Protein AF-A0A2W4SIZ7-F1 (afdb_monomer)

Foldseek 3Di:
DVVVVVLVVLLVVLLVLLVVLQVVLQVVCVVVVPPDRSSVRSVVVLVVCVVVVVNDPSSVNNVVVVVVCVVVVVVVVVVVCVVVVVVCVVCVVVVVVVVVVVVVVVVVVVVVVCCVVPVPD

Sequence (121 aa):
MRNSIVIGAHTLAGVLLCVALALGGEALVAALRLPVPGAILGLIVYLGWLTIGRGIGWSRRGAALLIRWIGAMIVPALVGLQAYAGNLAGAALPLALLLVVTTLLTALATALLYRAAGGRG

Radius of gyration: 20.6 Å; Cα contacts (8 Å, |Δi|>4): 69; chains: 1; bounding box: 36×56×50 Å

Mean predicted aligned error: 8.69 Å

Secondary structure (DSSP, 8-state):
-HHHHHHHHHHHHHHHHHHHHHHHHHHHHHHHT-SS-HHHHHHHHHHHHHHTT---TTHHHHHHHHHHHHHHHHHHHHHHHHTTHHHHHHTHHHHHHHHHHHHHHHHHHHHHHHHHHH---

Structure (mmCIF, N/CA/C/O backbone):
data_AF-A0A2W4SIZ7-F1
#
_entry.id   AF-A0A2W4SIZ7-F1
#
loop_
_atom_site.group_PDB
_atom_site.id
_atom_site.type_symbol
_atom_site.label_atom_id
_atom_site.label_alt_id
_atom_site.label_comp_id
_atom_site.label_asym_id
_atom_site.label_entity_id
_atom_site.label_seq_id
_atom_site.pdbx_PDB_ins_code
_atom_site.Cartn_x
_atom_site.Cartn_y
_atom_site.Cartn_z
_atom_site.occupancy
_atom_site.B_iso_or_equiv
_atom_site.auth_seq_id
_atom_site.auth_comp_id
_atom_site.auth_asym_id
_atom_site.auth_atom_id
_atom_site.pdbx_PDB_model_num
ATOM 1 N N . MET A 1 1 ? 1.481 -25.405 -27.622 1.00 56.97 1 MET A N 1
ATOM 2 C CA . MET A 1 1 ? 2.078 -25.633 -26.280 1.00 56.97 1 MET A CA 1
ATOM 3 C C . MET A 1 1 ? 3.205 -24.648 -25.935 1.00 56.97 1 MET A C 1
ATOM 5 O O . MET A 1 1 ? 3.137 -24.046 -24.873 1.00 56.97 1 MET A O 1
ATOM 9 N N . ARG A 1 2 ? 4.177 -24.381 -26.825 1.00 59.28 2 ARG A N 1
ATOM 10 C CA . ARG A 1 2 ? 5.318 -23.459 -26.585 1.00 59.28 2 ARG A CA 1
ATOM 11 C C . ARG A 1 2 ? 4.938 -22.026 -26.156 1.00 59.28 2 ARG A C 1
ATOM 13 O O . ARG A 1 2 ? 5.629 -21.433 -25.339 1.00 59.28 2 ARG A O 1
ATOM 20 N N . ASN A 1 3 ? 3.807 -21.500 -26.634 1.00 61.12 3 ASN A N 1
ATOM 21 C CA . ASN A 1 3 ? 3.366 -20.137 -26.309 1.00 61.12 3 ASN A CA 1
ATOM 22 C C . ASN A 1 3 ? 2.886 -19.976 -24.849 1.00 61.12 3 ASN A C 1
ATOM 24 O O . ASN A 1 3 ? 3.058 -18.916 -24.260 1.00 61.12 3 ASN A O 1
ATOM 28 N N . SER A 1 4 ? 2.337 -21.033 -24.231 1.00 62.22 4 SER A N 1
ATOM 29 C CA . SER A 1 4 ? 1.809 -20.960 -22.856 1.00 62.22 4 SER A CA 1
ATOM 30 C C . SER A 1 4 ? 2.919 -20.839 -21.808 1.00 62.22 4 SER A C 1
ATOM 32 O O . SER A 1 4 ? 2.740 -20.177 -20.790 1.00 62.22 4 SER A O 1
ATOM 34 N N . ILE A 1 5 ? 4.084 -21.434 -22.084 1.00 69.94 5 ILE A N 1
ATOM 35 C CA . ILE A 1 5 ? 5.262 -21.385 -21.206 1.00 69.94 5 ILE A CA 1
ATOM 36 C C . ILE A 1 5 ? 5.870 -19.975 -21.215 1.00 69.94 5 ILE A C 1
ATOM 38 O O . ILE A 1 5 ? 6.171 -19.414 -20.165 1.00 69.94 5 ILE A O 1
ATOM 42 N N . VAL A 1 6 ? 5.971 -19.360 -22.397 1.00 70.19 6 VAL A N 1
ATOM 43 C CA . VAL A 1 6 ? 6.508 -17.999 -22.566 1.00 70.19 6 VAL A CA 1
ATOM 44 C C . VAL A 1 6 ? 5.600 -16.957 -21.904 1.00 70.19 6 VAL A C 1
ATOM 46 O O . VAL A 1 6 ? 6.076 -16.045 -21.232 1.00 70.19 6 VAL A O 1
ATOM 49 N N . ILE A 1 7 ? 4.277 -17.117 -22.020 1.00 71.06 7 ILE A N 1
ATOM 50 C CA . ILE A 1 7 ? 3.303 -16.246 -21.345 1.00 71.06 7 ILE A CA 1
ATOM 51 C C . ILE A 1 7 ? 3.467 -16.319 -19.820 1.00 71.06 7 ILE A C 1
ATOM 53 O O . ILE A 1 7 ? 3.490 -15.267 -19.179 1.00 71.06 7 ILE A O 1
ATOM 57 N N . GLY A 1 8 ? 3.634 -17.528 -19.269 1.00 76.75 8 GLY A N 1
ATOM 58 C CA . GLY A 1 8 ? 3.880 -17.755 -17.842 1.00 76.75 8 GLY A CA 1
ATOM 59 C C . GLY A 1 8 ? 5.182 -17.117 -17.343 1.00 76.75 8 GLY A C 1
ATOM 60 O O . GLY A 1 8 ? 5.199 -16.447 -16.307 1.00 76.75 8 GLY A O 1
ATOM 61 N N . ALA A 1 9 ? 6.262 -17.241 -18.118 1.00 80.38 9 ALA A N 1
ATOM 62 C CA . ALA A 1 9 ? 7.552 -16.633 -17.792 1.00 80.38 9 ALA A CA 1
ATOM 63 C C . ALA A 1 9 ? 7.466 -15.097 -17.724 1.00 80.38 9 ALA A C 1
ATOM 65 O O . ALA A 1 9 ? 7.959 -14.482 -16.780 1.00 80.38 9 ALA A O 1
ATOM 66 N N . HIS A 1 10 ? 6.764 -14.470 -18.672 1.00 84.00 10 HIS A N 1
ATOM 67 C CA . HIS A 1 10 ? 6.553 -13.022 -18.673 1.00 84.00 10 HIS A CA 1
ATOM 68 C C . HIS A 1 10 ? 5.701 -12.527 -17.500 1.00 84.00 10 HIS A C 1
ATOM 70 O O . HIS A 1 10 ? 5.974 -11.459 -16.954 1.00 84.00 10 HIS A O 1
ATOM 76 N N . THR A 1 11 ? 4.679 -13.284 -17.087 1.00 86.25 11 THR A N 1
ATOM 77 C CA . THR A 1 11 ? 3.884 -12.927 -15.903 1.00 86.25 11 THR A CA 1
ATOM 78 C C . THR A 1 11 ? 4.714 -12.964 -14.628 1.00 86.25 11 THR A C 1
ATOM 80 O O . THR A 1 11 ? 4.640 -12.023 -13.843 1.00 86.25 11 THR A O 1
ATOM 83 N N . LEU A 1 12 ? 5.543 -13.998 -14.451 1.00 89.81 12 LEU A N 1
ATOM 84 C CA . LEU A 1 12 ? 6.419 -14.130 -13.285 1.00 89.81 12 LEU A CA 1
ATOM 85 C C . LEU A 1 12 ? 7.463 -13.019 -13.244 1.00 89.81 12 LEU A C 1
ATOM 87 O O . LEU A 1 12 ? 7.596 -12.343 -12.228 1.00 89.81 12 LEU A O 1
ATOM 91 N N . ALA A 1 13 ? 8.134 -12.766 -14.369 1.00 89.88 13 ALA A N 1
ATOM 92 C CA . ALA A 1 13 ? 9.059 -11.647 -14.484 1.00 89.88 13 ALA A CA 1
ATOM 93 C C . ALA A 1 13 ? 8.363 -10.315 -14.151 1.00 89.88 13 ALA A C 1
ATOM 95 O O . ALA A 1 13 ? 8.964 -9.436 -13.539 1.00 89.88 13 ALA A O 1
ATOM 96 N N . GLY A 1 14 ? 7.089 -10.157 -14.539 1.00 90.44 14 GLY A N 1
ATOM 97 C CA . GLY A 1 14 ? 6.323 -8.933 -14.294 1.00 90.44 14 GLY A CA 1
ATOM 98 C C . GLY A 1 14 ? 6.044 -8.724 -12.813 1.00 90.44 14 GLY A C 1
ATOM 99 O O . GLY A 1 14 ? 6.228 -7.621 -12.311 1.00 90.44 14 GLY A O 1
ATOM 100 N N . VAL A 1 15 ? 5.658 -9.796 -12.117 1.00 92.06 15 VAL A N 1
ATOM 101 C CA . VAL A 1 15 ? 5.457 -9.790 -10.663 1.00 92.06 15 VAL A CA 1
ATOM 102 C C . VAL A 1 15 ? 6.765 -9.487 -9.937 1.00 92.06 15 VAL A C 1
ATOM 104 O O . VAL A 1 15 ? 6.792 -8.598 -9.090 1.00 92.06 15 VAL A O 1
ATOM 107 N N . LEU A 1 16 ? 7.853 -10.174 -10.298 1.00 93.69 16 LEU A N 1
ATOM 108 C CA . LEU A 1 16 ? 9.171 -9.967 -9.695 1.00 93.69 16 LEU A CA 1
ATOM 109 C C . LEU A 1 16 ? 9.651 -8.526 -9.860 1.00 93.69 16 LEU A C 1
ATOM 111 O O . LEU A 1 16 ? 10.164 -7.946 -8.909 1.00 93.69 16 LEU A O 1
ATOM 115 N N . LEU A 1 17 ? 9.430 -7.930 -11.033 1.00 92.62 17 LEU A N 1
ATOM 116 C CA . LEU A 1 17 ? 9.745 -6.527 -11.266 1.00 92.62 17 LEU A CA 1
ATOM 117 C C . LEU A 1 17 ? 8.949 -5.608 -10.329 1.00 92.62 17 LEU A C 1
ATOM 119 O O . LEU A 1 17 ? 9.541 -4.754 -9.677 1.00 92.62 17 LEU A O 1
ATOM 123 N N . CYS A 1 18 ? 7.628 -5.787 -10.227 1.00 92.06 18 CYS A N 1
ATOM 124 C CA . CYS A 1 18 ? 6.795 -4.978 -9.333 1.00 92.06 18 CYS A CA 1
ATOM 125 C C . CYS A 1 18 ? 7.237 -5.100 -7.866 1.00 92.06 18 CYS A C 1
ATOM 127 O O . CYS A 1 18 ? 7.328 -4.090 -7.171 1.00 92.06 18 CYS A O 1
ATOM 129 N N . VAL A 1 19 ? 7.555 -6.314 -7.409 1.00 93.06 19 VAL A N 1
ATOM 130 C CA . VAL A 1 19 ? 8.051 -6.558 -6.045 1.00 93.06 19 VAL A CA 1
ATOM 131 C C . VAL A 1 19 ? 9.423 -5.915 -5.834 1.00 93.06 19 VAL A C 1
ATOM 133 O O . VAL A 1 19 ? 9.629 -5.251 -4.822 1.00 93.06 19 VAL A O 1
ATOM 136 N N . ALA A 1 20 ? 10.343 -6.039 -6.792 1.00 94.56 20 ALA A N 1
ATOM 137 C CA . ALA A 1 20 ? 11.663 -5.418 -6.710 1.00 94.56 20 ALA A CA 1
ATOM 138 C C . ALA A 1 20 ? 11.576 -3.886 -6.625 1.00 94.56 20 ALA A C 1
ATOM 140 O O . ALA A 1 20 ? 12.274 -3.276 -5.818 1.00 94.56 20 ALA A O 1
ATOM 141 N N . LEU A 1 21 ? 10.687 -3.262 -7.405 1.00 93.62 21 LEU A N 1
ATOM 142 C CA . LEU A 1 21 ? 10.453 -1.818 -7.339 1.00 93.62 21 LEU A CA 1
ATOM 143 C C . LEU A 1 21 ? 9.825 -1.399 -6.007 1.00 93.62 21 LEU A C 1
ATOM 145 O O . LEU A 1 21 ? 10.207 -0.365 -5.466 1.00 93.62 21 LEU A O 1
ATOM 149 N N . ALA A 1 22 ? 8.896 -2.189 -5.462 1.00 93.44 22 ALA A N 1
ATOM 150 C CA . ALA A 1 22 ? 8.316 -1.920 -4.149 1.00 93.44 22 ALA A CA 1
ATOM 151 C C . ALA A 1 22 ? 9.373 -1.997 -3.033 1.00 93.44 22 ALA A C 1
ATOM 153 O O . ALA A 1 22 ? 9.442 -1.094 -2.205 1.00 93.44 22 ALA A O 1
ATOM 154 N N . LEU A 1 23 ? 10.244 -3.013 -3.050 1.00 94.69 23 LEU A N 1
ATOM 155 C CA . LEU A 1 23 ? 11.344 -3.161 -2.088 1.00 94.69 23 LEU A CA 1
ATOM 156 C C . LEU A 1 23 ? 12.404 -2.062 -2.233 1.00 94.69 23 LEU A C 1
ATOM 158 O O . LEU A 1 23 ? 12.891 -1.539 -1.235 1.00 94.69 23 LEU A O 1
ATOM 162 N N . GLY A 1 24 ? 12.744 -1.679 -3.466 1.00 94.62 24 GLY A N 1
ATOM 163 C CA . GLY A 1 24 ? 13.634 -0.545 -3.721 1.00 94.62 24 GLY A CA 1
ATOM 164 C C . GLY A 1 24 ? 13.035 0.776 -3.232 1.00 94.62 24 GLY A C 1
ATOM 165 O O . GLY A 1 24 ? 13.739 1.596 -2.646 1.00 94.62 24 GLY A O 1
ATOM 166 N N . GLY A 1 25 ? 11.723 0.953 -3.408 1.00 93.19 25 GLY A N 1
ATOM 167 C CA . GLY A 1 25 ? 10.974 2.074 -2.852 1.00 93.19 25 GLY A CA 1
ATOM 168 C C . GLY A 1 25 ? 10.990 2.087 -1.324 1.00 93.19 25 GLY A C 1
ATOM 169 O O . GLY A 1 25 ? 11.220 3.142 -0.747 1.00 93.19 25 GLY A O 1
ATOM 170 N N . GLU A 1 26 ? 10.823 0.935 -0.668 1.00 94.88 26 GLU A N 1
ATOM 171 C CA . GLU A 1 26 ? 10.940 0.802 0.796 1.00 94.88 26 GLU A CA 1
ATOM 172 C C . GLU A 1 26 ? 12.339 1.155 1.294 1.00 94.88 26 GLU A C 1
ATOM 174 O O . GLU A 1 26 ? 12.480 1.947 2.222 1.00 94.88 26 GLU A O 1
ATOM 179 N N . ALA A 1 27 ? 13.386 0.649 0.638 1.00 93.81 27 ALA A N 1
ATOM 180 C CA . ALA A 1 27 ? 14.760 0.999 0.986 1.00 93.81 27 ALA A CA 1
ATOM 181 C C . ALA A 1 27 ? 15.011 2.513 0.864 1.00 93.81 27 ALA A C 1
ATOM 183 O O . ALA A 1 27 ? 15.660 3.110 1.724 1.00 93.81 27 ALA A O 1
ATOM 184 N N . LEU A 1 28 ? 14.456 3.150 -0.172 1.00 92.38 28 LEU A N 1
ATOM 185 C CA . LEU A 1 28 ? 14.587 4.588 -0.383 1.00 92.38 28 LEU A CA 1
ATOM 186 C C . LEU A 1 28 ? 13.770 5.405 0.629 1.00 92.38 28 LEU A C 1
ATOM 188 O O . LEU A 1 28 ? 14.289 6.370 1.183 1.00 92.38 28 LEU A O 1
ATOM 192 N N . VAL A 1 29 ? 12.524 5.013 0.913 1.00 93.69 29 VAL A N 1
ATOM 193 C CA . VAL A 1 29 ? 11.695 5.623 1.967 1.00 93.69 29 VAL A CA 1
ATOM 194 C C . VAL A 1 29 ? 12.392 5.524 3.316 1.00 93.69 29 VAL A C 1
ATOM 196 O O . VAL A 1 29 ? 12.443 6.519 4.036 1.00 93.69 29 VAL A O 1
ATOM 199 N N . ALA A 1 30 ? 12.951 4.359 3.647 1.00 92.06 30 ALA A N 1
ATOM 200 C CA . ALA A 1 30 ? 13.672 4.143 4.892 1.00 92.06 30 ALA A CA 1
ATOM 201 C C . ALA A 1 30 ? 14.920 5.035 4.981 1.00 92.06 30 ALA A C 1
ATOM 203 O O . ALA A 1 30 ? 15.166 5.639 6.025 1.00 92.06 30 ALA A O 1
ATOM 204 N N . ALA A 1 31 ? 15.665 5.181 3.879 1.00 93.31 31 ALA A N 1
ATOM 205 C CA . ALA A 1 31 ? 16.830 6.060 3.812 1.00 93.31 31 ALA A CA 1
ATOM 206 C C . ALA A 1 31 ? 16.462 7.552 3.938 1.00 93.31 31 ALA A C 1
ATOM 208 O O . ALA A 1 31 ? 17.151 8.298 4.631 1.00 93.31 31 ALA A O 1
ATOM 209 N N . LEU A 1 32 ? 15.371 7.992 3.299 1.00 91.19 32 LEU A N 1
ATOM 210 C CA . LEU A 1 32 ? 14.925 9.395 3.289 1.00 91.19 32 LEU A CA 1
ATOM 211 C C . LEU A 1 32 ? 13.944 9.739 4.427 1.00 91.19 32 LEU A C 1
ATOM 213 O O . LEU A 1 32 ? 13.560 10.898 4.570 1.00 91.19 32 LEU A O 1
ATOM 217 N N . ARG A 1 33 ? 13.547 8.754 5.244 1.00 89.50 33 ARG A N 1
ATOM 218 C CA . ARG A 1 33 ? 12.576 8.865 6.352 1.00 89.50 33 ARG A CA 1
ATOM 219 C C . ARG A 1 33 ? 11.240 9.488 5.924 1.00 89.5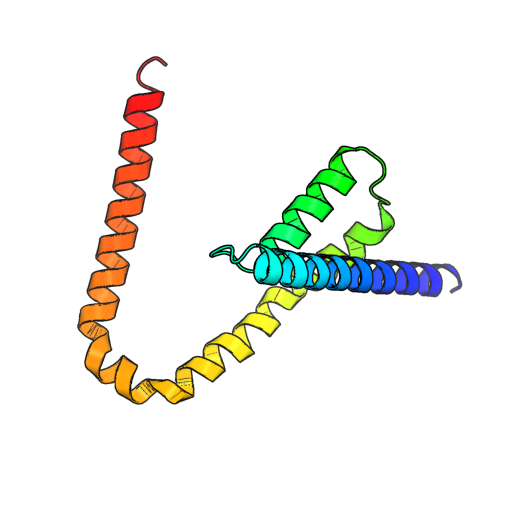0 33 ARG A C 1
ATOM 221 O O . ARG A 1 33 ? 10.672 10.3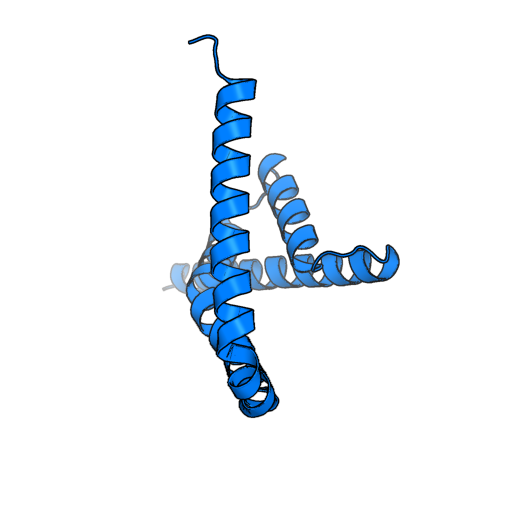18 6.633 1.00 89.50 33 ARG A O 1
ATOM 228 N N . LEU A 1 34 ? 10.746 9.100 4.750 1.00 89.19 34 LEU A N 1
ATOM 229 C CA . LEU A 1 34 ? 9.500 9.637 4.198 1.00 89.19 34 LEU A CA 1
ATOM 230 C C . LEU A 1 34 ? 8.267 9.015 4.892 1.00 89.19 34 LEU A C 1
ATOM 232 O O . LEU A 1 34 ? 8.262 7.814 5.154 1.00 89.19 34 LEU A O 1
ATOM 236 N N . PRO A 1 35 ? 7.189 9.780 5.154 1.00 88.75 35 PRO A N 1
ATOM 237 C CA . PRO A 1 35 ? 5.969 9.282 5.797 1.00 88.75 35 PRO A CA 1
ATOM 238 C C . PRO A 1 35 ? 5.010 8.616 4.7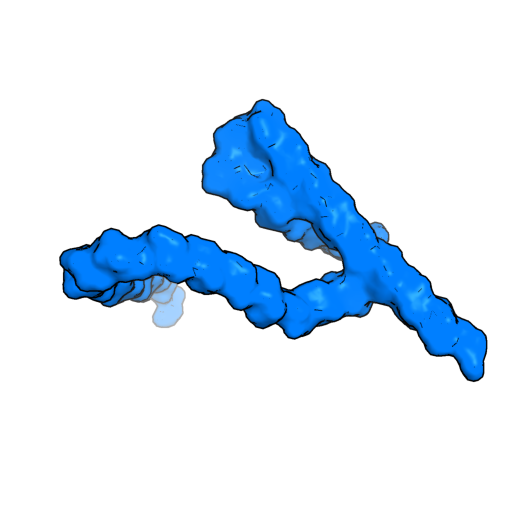92 1.00 88.75 35 PRO A C 1
ATOM 240 O O . PRO A 1 35 ? 3.813 8.898 4.780 1.00 88.75 35 PRO A O 1
ATOM 243 N N . VAL A 1 36 ? 5.526 7.769 3.898 1.00 90.69 36 VAL A N 1
ATOM 244 C CA . VAL A 1 36 ? 4.731 7.060 2.881 1.00 90.69 36 VAL A CA 1
ATOM 245 C C . VAL A 1 36 ? 5.209 5.616 2.735 1.00 90.69 36 VAL A C 1
ATOM 247 O O . VAL A 1 36 ? 6.410 5.388 2.820 1.00 90.69 36 VAL A O 1
ATOM 250 N N . PRO A 1 37 ? 4.321 4.640 2.471 1.00 88.75 37 PRO A N 1
ATOM 251 C CA . PRO A 1 37 ? 4.741 3.284 2.131 1.00 88.75 37 PRO A CA 1
ATOM 252 C C . PRO A 1 37 ? 5.665 3.279 0.906 1.00 88.75 37 PRO A C 1
ATOM 254 O O . PRO A 1 37 ? 5.353 3.891 -0.121 1.00 88.75 37 PRO A O 1
ATOM 257 N N . GLY A 1 38 ? 6.769 2.540 0.970 1.00 88.75 38 GLY A N 1
ATOM 258 C CA . GLY A 1 38 ? 7.729 2.406 -0.126 1.00 88.75 38 GLY A CA 1
ATOM 259 C C . GLY A 1 38 ? 7.132 1.807 -1.394 1.00 88.75 38 GLY A C 1
ATOM 260 O O . GLY A 1 38 ? 7.538 2.169 -2.501 1.00 88.75 38 GLY A O 1
ATOM 261 N N . ALA A 1 39 ? 6.078 0.998 -1.262 1.00 91.19 39 ALA A N 1
ATOM 262 C CA . ALA A 1 39 ? 5.283 0.522 -2.394 1.00 91.19 39 ALA A CA 1
ATOM 263 C C . ALA A 1 39 ? 4.725 1.666 -3.271 1.00 91.19 39 ALA A C 1
ATOM 265 O O . ALA A 1 39 ? 4.627 1.506 -4.490 1.00 91.19 39 ALA A O 1
ATOM 266 N N . ILE A 1 40 ? 4.412 2.834 -2.690 1.00 93.56 40 ILE A N 1
ATOM 267 C CA . ILE A 1 40 ? 3.948 4.011 -3.441 1.00 93.56 40 ILE A CA 1
ATOM 268 C C . ILE A 1 40 ? 5.082 4.572 -4.304 1.00 93.56 40 ILE A C 1
ATOM 270 O O . ILE A 1 40 ? 4.866 4.862 -5.481 1.00 93.56 40 ILE A O 1
ATOM 274 N N . LEU A 1 41 ? 6.305 4.666 -3.767 1.00 93.62 41 LEU A N 1
ATOM 275 C CA . LEU A 1 41 ? 7.467 5.078 -4.562 1.00 93.62 41 LEU A CA 1
ATOM 276 C C . LEU A 1 41 ? 7.754 4.081 -5.687 1.00 93.62 41 LEU A C 1
ATOM 278 O O . LEU A 1 41 ? 7.972 4.494 -6.825 1.00 93.62 41 LEU A O 1
ATOM 282 N N . GLY A 1 42 ? 7.682 2.779 -5.400 1.00 91.88 42 GLY A N 1
ATOM 283 C CA . GLY A 1 42 ? 7.811 1.734 -6.414 1.00 91.88 42 GLY A CA 1
ATOM 284 C C . GLY A 1 42 ? 6.795 1.890 -7.552 1.00 91.88 42 GLY A C 1
ATOM 285 O O . GLY A 1 42 ? 7.153 1.744 -8.720 1.00 91.88 42 GLY A O 1
ATOM 286 N N . LEU A 1 43 ? 5.550 2.264 -7.234 1.00 93.44 43 LEU A N 1
ATOM 287 C CA . LEU A 1 43 ? 4.507 2.538 -8.225 1.00 93.44 43 LEU A CA 1
ATOM 288 C C . LEU A 1 43 ? 4.816 3.780 -9.075 1.00 93.44 43 LEU A C 1
ATOM 290 O O . LEU A 1 43 ? 4.638 3.733 -10.290 1.00 93.44 43 LEU A O 1
ATOM 294 N N . ILE A 1 44 ? 5.298 4.868 -8.467 1.00 94.25 44 ILE A N 1
ATOM 295 C CA . ILE A 1 44 ? 5.682 6.097 -9.184 1.00 94.25 44 ILE A CA 1
ATOM 296 C C . ILE A 1 44 ? 6.834 5.811 -10.152 1.00 94.25 44 ILE A C 1
ATOM 298 O O . ILE A 1 44 ? 6.776 6.205 -11.316 1.00 94.25 44 ILE A O 1
ATOM 302 N N . VAL A 1 45 ? 7.854 5.078 -9.696 1.00 92.06 45 VAL A N 1
ATOM 303 C CA . VAL A 1 45 ? 8.988 4.662 -10.532 1.00 92.06 45 VAL A CA 1
ATOM 304 C C . VAL A 1 45 ? 8.515 3.757 -11.667 1.00 92.06 45 VAL A C 1
ATOM 306 O O . VAL A 1 45 ? 8.901 3.966 -12.815 1.00 92.06 45 VAL A O 1
ATOM 309 N N . TYR A 1 46 ? 7.642 2.787 -11.376 1.00 91.94 46 TYR A N 1
ATOM 310 C CA . TYR A 1 46 ? 7.066 1.909 -12.394 1.00 91.94 46 TYR A CA 1
ATOM 311 C C . TYR A 1 46 ? 6.276 2.701 -13.439 1.00 91.94 46 TYR A C 1
ATOM 313 O O . TYR A 1 46 ? 6.446 2.486 -14.638 1.00 91.94 46 TYR A O 1
ATOM 321 N N . LEU A 1 47 ? 5.454 3.656 -13.000 1.00 91.38 47 LEU A N 1
ATOM 322 C CA . LEU A 1 47 ? 4.682 4.527 -13.878 1.00 91.38 47 LEU A CA 1
ATOM 323 C C . LEU A 1 47 ? 5.597 5.383 -14.759 1.00 91.38 47 LEU A C 1
ATOM 325 O O . LEU A 1 47 ? 5.416 5.393 -15.973 1.00 91.38 47 LEU A O 1
ATOM 329 N N . GLY A 1 48 ? 6.608 6.034 -14.177 1.00 91.44 48 GLY A N 1
ATOM 330 C CA . GLY A 1 48 ? 7.609 6.795 -14.929 1.00 91.44 48 GLY A CA 1
ATOM 331 C C . GLY 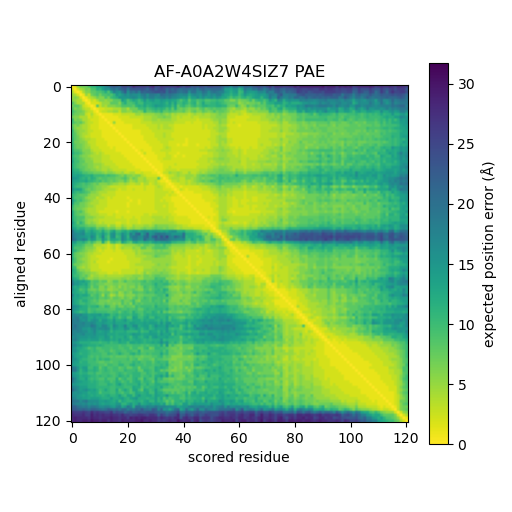A 1 48 ? 8.349 5.926 -15.949 1.00 91.44 48 GLY A C 1
ATOM 332 O O . GLY A 1 48 ? 8.576 6.323 -17.088 1.00 91.44 48 GLY A O 1
ATOM 333 N N . TRP A 1 49 ? 8.661 4.685 -15.584 1.00 88.75 49 TRP A N 1
ATOM 334 C CA . TRP A 1 49 ? 9.294 3.742 -16.498 1.00 88.75 49 TRP A CA 1
ATOM 335 C C . TRP A 1 49 ? 8.385 3.345 -17.675 1.00 88.75 49 TRP A C 1
ATOM 337 O O . TRP A 1 49 ? 8.865 3.205 -18.804 1.00 88.75 49 TRP A O 1
ATOM 347 N N . LEU A 1 50 ? 7.070 3.220 -17.449 1.00 88.25 50 LEU A N 1
ATOM 348 C CA . LEU A 1 50 ? 6.090 2.996 -18.516 1.00 88.25 50 LEU A CA 1
ATOM 349 C C . LEU A 1 50 ? 5.931 4.217 -19.436 1.00 88.25 50 LEU A C 1
ATOM 351 O O . LEU A 1 50 ? 5.810 4.034 -20.647 1.00 88.25 50 LEU A O 1
ATOM 355 N N . THR A 1 51 ? 5.929 5.440 -18.895 1.00 86.38 51 THR A N 1
ATOM 356 C CA . THR A 1 51 ? 5.700 6.668 -19.681 1.00 86.38 51 THR A CA 1
ATOM 357 C C . THR A 1 51 ? 6.874 7.027 -20.587 1.00 86.38 51 THR A C 1
ATOM 359 O O . THR A 1 51 ? 6.656 7.548 -21.675 1.00 86.38 51 THR A O 1
ATOM 362 N N . ILE A 1 52 ? 8.106 6.671 -20.210 1.00 86.31 52 ILE A N 1
ATOM 363 C CA . ILE A 1 52 ? 9.316 6.900 -21.024 1.00 86.31 52 ILE A CA 1
ATOM 364 C C . ILE A 1 52 ? 9.386 5.925 -22.230 1.00 86.31 52 ILE A C 1
ATOM 366 O O . ILE A 1 52 ? 10.353 5.913 -22.987 1.00 86.31 52 ILE A O 1
ATOM 370 N N . GLY A 1 53 ? 8.379 5.067 -22.438 1.00 69.31 53 GLY A N 1
ATOM 371 C CA . GLY A 1 53 ? 8.321 4.138 -23.578 1.00 69.31 53 GLY A CA 1
ATOM 372 C C . GLY A 1 53 ? 9.312 2.968 -23.493 1.00 69.31 53 GLY A C 1
ATOM 373 O O . GLY A 1 53 ? 9.348 2.120 -24.379 1.00 69.31 53 GLY A O 1
ATOM 374 N N . ARG A 1 54 ? 10.088 2.876 -22.402 1.00 64.50 54 ARG A N 1
ATOM 375 C CA . ARG A 1 54 ? 10.951 1.723 -22.073 1.00 64.50 54 ARG A CA 1
ATOM 376 C C . ARG A 1 54 ? 10.188 0.609 -21.351 1.00 64.50 54 ARG A C 1
ATOM 378 O O . ARG A 1 54 ? 10.739 -0.463 -21.108 1.00 64.50 54 ARG A O 1
ATOM 385 N N . GLY A 1 55 ? 8.927 0.872 -21.011 1.00 62.47 55 GLY A N 1
ATOM 386 C CA . GLY A 1 55 ? 8.034 -0.048 -20.333 1.00 62.47 55 GLY A CA 1
ATOM 387 C C . GLY A 1 55 ? 7.741 -1.269 -21.186 1.00 62.47 55 GLY A C 1
ATOM 388 O O . GLY A 1 55 ? 7.018 -1.202 -22.180 1.00 62.47 55 GLY A O 1
ATOM 389 N N . ILE A 1 56 ? 8.286 -2.411 -20.787 1.00 65.75 56 ILE A N 1
ATOM 390 C CA . ILE A 1 56 ? 8.107 -3.620 -21.572 1.00 65.75 56 ILE A CA 1
ATOM 391 C C . ILE A 1 56 ? 6.687 -4.141 -21.341 1.00 65.75 56 ILE A C 1
ATOM 393 O O . ILE A 1 56 ? 6.325 -4.531 -20.229 1.00 65.75 56 ILE A O 1
ATOM 397 N N . GLY A 1 57 ? 5.863 -4.148 -22.396 1.00 75.06 57 GLY A N 1
ATOM 398 C CA . GLY A 1 57 ? 4.443 -4.519 -22.329 1.00 75.06 57 GLY A CA 1
ATOM 399 C C . GLY A 1 57 ? 4.177 -5.899 -21.710 1.00 75.06 57 GLY A C 1
ATOM 400 O O . GLY A 1 57 ? 3.069 -6.156 -21.241 1.00 75.06 57 GLY A O 1
ATOM 401 N N . TRP A 1 58 ? 5.196 -6.763 -21.626 1.00 81.12 58 TRP A N 1
ATOM 402 C CA . TRP A 1 58 ? 5.109 -8.047 -20.934 1.00 81.12 58 TRP A CA 1
ATOM 403 C C . TRP A 1 58 ? 4.875 -7.923 -19.421 1.00 81.12 58 TRP A C 1
ATOM 405 O O . TRP A 1 58 ? 4.164 -8.756 -18.859 1.00 81.12 58 TRP A O 1
ATOM 415 N N . SER A 1 59 ? 5.392 -6.875 -18.765 1.00 86.56 59 SER A N 1
ATOM 416 C CA . SER A 1 59 ? 5.264 -6.685 -17.309 1.00 86.56 59 SER A CA 1
ATOM 417 C C . SER A 1 59 ? 3.822 -6.386 -16.884 1.00 86.56 59 SER A C 1
ATOM 419 O O . SER A 1 59 ? 3.409 -6.787 -15.793 1.00 86.56 59 SER A O 1
ATOM 421 N N . ARG A 1 60 ? 3.012 -5.792 -17.776 1.00 86.31 60 ARG A N 1
ATOM 422 C CA . ARG A 1 60 ? 1.602 -5.457 -17.506 1.00 86.31 60 ARG A CA 1
ATOM 423 C C . ARG A 1 60 ? 0.785 -6.653 -17.028 1.00 86.31 60 ARG A C 1
ATOM 425 O O . ARG A 1 60 ? -0.083 -6.487 -16.180 1.00 86.31 60 ARG A O 1
ATOM 432 N N . ARG A 1 61 ? 1.056 -7.859 -17.541 1.00 86.69 61 ARG A N 1
ATOM 433 C CA . ARG A 1 61 ? 0.325 -9.065 -17.117 1.00 86.69 61 ARG A CA 1
ATOM 434 C C . ARG A 1 61 ? 0.668 -9.472 -15.684 1.00 86.69 61 ARG A C 1
ATOM 436 O O . ARG A 1 61 ? -0.217 -9.915 -14.964 1.00 86.69 61 ARG A O 1
ATOM 443 N N . GLY A 1 62 ? 1.926 -9.304 -15.272 1.00 87.50 62 GLY A N 1
ATOM 444 C CA . GLY A 1 62 ? 2.342 -9.533 -13.887 1.00 87.50 62 GLY A CA 1
ATOM 445 C C . GLY A 1 62 ? 1.710 -8.521 -12.931 1.00 87.50 62 GLY A C 1
ATOM 446 O O . GLY A 1 62 ? 1.129 -8.915 -11.924 1.00 87.50 62 GLY A O 1
ATOM 447 N N . ALA A 1 63 ? 1.711 -7.236 -13.300 1.00 89.12 63 ALA A N 1
ATOM 448 C CA . ALA A 1 63 ? 1.028 -6.190 -12.537 1.00 89.12 63 ALA A CA 1
ATOM 449 C C . ALA A 1 63 ? -0.490 -6.445 -12.425 1.00 89.12 63 ALA A C 1
ATOM 451 O O . ALA A 1 63 ? -1.055 -6.362 -11.339 1.00 89.12 63 ALA A O 1
ATOM 452 N N . ALA A 1 64 ? -1.150 -6.832 -13.523 1.00 90.38 64 ALA A N 1
ATOM 453 C CA . ALA A 1 64 ? -2.571 -7.182 -13.520 1.00 90.38 64 ALA A CA 1
ATOM 454 C C . ALA A 1 64 ? -2.879 -8.390 -12.619 1.00 90.38 64 ALA A C 1
ATOM 456 O O . ALA A 1 64 ? -3.917 -8.420 -11.959 1.00 90.38 64 ALA A O 1
ATOM 457 N N . LEU A 1 65 ? -1.971 -9.371 -12.558 1.00 90.81 65 LEU A N 1
ATOM 458 C CA . LEU A 1 65 ? -2.099 -10.506 -11.651 1.00 90.81 65 LEU A CA 1
ATOM 459 C C . LEU A 1 65 ? -2.040 -10.048 -10.188 1.00 90.81 65 LEU A C 1
ATOM 461 O O . LEU A 1 65 ? -2.924 -10.411 -9.421 1.00 90.81 65 LEU A O 1
ATOM 465 N N . LEU A 1 66 ? -1.057 -9.221 -9.817 1.00 89.38 66 LEU A N 1
ATOM 466 C CA . LEU A 1 66 ? -0.958 -8.635 -8.473 1.00 89.38 66 LEU A CA 1
ATOM 467 C C . LEU A 1 66 ? -2.229 -7.869 -8.098 1.00 89.38 66 LEU A C 1
ATOM 469 O O . LEU A 1 66 ? -2.785 -8.117 -7.035 1.00 89.38 66 LEU A O 1
ATOM 473 N N . ILE A 1 67 ? -2.734 -7.016 -8.997 1.00 90.19 67 ILE A N 1
ATOM 474 C CA . ILE A 1 67 ? -3.973 -6.253 -8.783 1.00 90.19 67 ILE A CA 1
ATOM 475 C C . ILE A 1 67 ? -5.161 -7.186 -8.529 1.00 90.19 67 ILE A C 1
ATOM 477 O O . ILE A 1 67 ? -5.940 -6.953 -7.607 1.00 90.19 67 ILE A O 1
ATOM 481 N N . ARG A 1 68 ? -5.268 -8.286 -9.284 1.00 91.44 68 ARG A N 1
ATOM 482 C CA . ARG A 1 68 ? -6.318 -9.294 -9.082 1.00 91.44 68 ARG A CA 1
ATOM 483 C C . ARG A 1 68 ? -6.251 -9.954 -7.700 1.00 91.44 68 ARG A C 1
ATOM 485 O O . ARG A 1 68 ? -7.287 -10.339 -7.168 1.00 91.44 68 ARG A O 1
ATOM 492 N N . TRP A 1 69 ? -5.057 -10.072 -7.123 1.00 88.56 69 TRP A N 1
ATOM 493 C CA . TRP A 1 69 ? -4.830 -10.669 -5.805 1.00 88.56 69 TRP A CA 1
ATOM 494 C C . TRP A 1 69 ? -4.732 -9.647 -4.658 1.00 88.56 69 TRP A C 1
ATOM 496 O O . TRP A 1 69 ? -4.581 -10.067 -3.512 1.00 88.56 69 TRP A O 1
ATOM 506 N N . ILE A 1 70 ? -4.892 -8.337 -4.902 1.00 86.12 70 ILE A N 1
ATOM 507 C CA . ILE A 1 70 ? -4.919 -7.313 -3.833 1.00 86.12 70 ILE A CA 1
ATOM 508 C C . ILE A 1 70 ? -5.970 -7.657 -2.768 1.00 86.12 70 ILE A C 1
ATOM 510 O O . ILE A 1 70 ? -5.701 -7.524 -1.577 1.00 86.12 70 ILE A O 1
ATOM 514 N N . GLY A 1 71 ? -7.128 -8.185 -3.183 1.00 85.56 71 GLY A N 1
ATOM 515 C CA . GLY A 1 71 ? -8.170 -8.685 -2.278 1.00 85.56 71 GLY A CA 1
ATOM 516 C C . GLY A 1 71 ? -7.652 -9.693 -1.247 1.00 85.56 71 GLY A C 1
ATOM 517 O O . GLY A 1 71 ? -7.993 -9.613 -0.070 1.00 85.56 71 GLY A O 1
ATOM 518 N N . ALA A 1 72 ? -6.772 -10.605 -1.664 1.00 87.06 72 ALA A N 1
ATOM 519 C CA . ALA A 1 72 ? -6.186 -11.601 -0.772 1.00 87.06 72 ALA A CA 1
ATOM 520 C C . ALA A 1 72 ? -5.167 -10.992 0.206 1.00 87.06 72 ALA A C 1
ATOM 522 O O . ALA A 1 72 ? -5.047 -11.479 1.324 1.00 87.06 72 ALA A O 1
ATOM 523 N N . MET A 1 73 ? -4.472 -9.915 -0.177 1.00 81.69 73 MET A N 1
ATOM 524 C CA . MET A 1 73 ? -3.532 -9.187 0.694 1.00 81.69 73 MET A CA 1
ATOM 525 C C . MET A 1 73 ? -4.242 -8.339 1.763 1.00 81.69 73 MET A C 1
ATOM 527 O O . MET A 1 73 ? -3.655 -8.039 2.800 1.00 81.69 73 MET A O 1
ATOM 531 N N . ILE A 1 74 ? -5.512 -7.984 1.548 1.00 86.62 74 ILE A N 1
ATOM 532 C CA . ILE A 1 74 ? -6.328 -7.264 2.538 1.00 86.62 74 ILE A CA 1
ATOM 533 C C . ILE A 1 74 ? -6.667 -8.167 3.731 1.00 86.62 74 ILE A C 1
ATOM 535 O O . ILE A 1 74 ? -6.705 -7.692 4.864 1.00 86.62 74 ILE A O 1
ATOM 539 N N . VAL A 1 75 ? -6.856 -9.472 3.510 1.00 89.75 75 VAL A N 1
ATOM 540 C CA . VAL A 1 75 ? -7.210 -10.420 4.579 1.00 89.75 75 VAL A CA 1
ATOM 541 C C . VAL A 1 75 ? -6.161 -10.444 5.704 1.00 89.75 75 VAL A C 1
ATOM 543 O O . VAL A 1 75 ? -6.558 -10.229 6.845 1.00 89.75 75 VAL A O 1
ATOM 546 N N . PRO A 1 76 ? -4.846 -10.606 5.449 1.00 85.12 76 PRO A N 1
ATOM 547 C CA . PRO A 1 76 ? -3.817 -10.486 6.485 1.00 85.12 76 PRO A CA 1
ATOM 548 C C . PRO A 1 76 ? -3.864 -9.169 7.269 1.00 85.12 76 PRO A C 1
ATOM 550 O O . PRO A 1 76 ? -3.724 -9.183 8.490 1.00 85.12 76 PRO A O 1
ATOM 553 N N . ALA A 1 77 ? -4.100 -8.040 6.591 1.00 85.19 77 ALA A N 1
ATOM 554 C CA . ALA A 1 77 ? -4.206 -6.740 7.251 1.00 85.19 77 ALA A CA 1
ATOM 555 C C . ALA A 1 77 ? -5.413 -6.687 8.204 1.00 85.19 77 ALA A C 1
ATOM 557 O O . ALA A 1 77 ? -5.285 -6.236 9.340 1.00 85.19 77 ALA A O 1
ATOM 558 N N . LEU A 1 78 ? -6.565 -7.210 7.771 1.00 86.19 78 LEU A N 1
ATOM 559 C CA . LEU A 1 78 ? -7.787 -7.280 8.579 1.00 86.19 78 LEU A CA 1
ATOM 560 C C . LEU A 1 78 ? -7.683 -8.286 9.731 1.00 86.19 78 LEU A C 1
ATOM 562 O O . LEU A 1 78 ? -8.147 -8.009 10.833 1.00 86.19 78 LEU A O 1
ATOM 566 N N . VAL A 1 79 ? -7.061 -9.443 9.508 1.00 88.12 79 VAL A N 1
ATOM 567 C CA . VAL A 1 79 ? -6.830 -10.443 10.561 1.00 88.12 79 VAL A CA 1
ATOM 568 C C . VAL A 1 79 ? -5.885 -9.880 11.628 1.00 88.12 79 VAL A C 1
ATOM 570 O O . VAL A 1 79 ? -6.107 -10.097 12.814 1.00 88.12 79 VAL A O 1
ATOM 573 N N . GLY A 1 80 ? -4.902 -9.057 11.246 1.00 84.44 80 GLY A N 1
ATOM 574 C CA . GLY A 1 80 ? -4.047 -8.334 12.194 1.00 84.44 80 GLY A CA 1
ATOM 575 C C . GLY A 1 80 ? -4.813 -7.392 13.135 1.00 84.44 80 GLY A C 1
ATOM 576 O O . GLY A 1 80 ? -4.444 -7.257 14.301 1.00 84.44 80 GLY A O 1
ATOM 577 N N . LEU A 1 81 ? -5.927 -6.801 12.683 1.00 86.88 81 LEU A N 1
ATOM 578 C CA . LEU A 1 81 ? -6.806 -5.994 13.541 1.00 86.88 81 LEU A CA 1
ATOM 579 C C . LEU A 1 81 ? -7.502 -6.819 14.630 1.00 86.88 81 LEU A C 1
ATOM 581 O O . LEU A 1 81 ? -7.865 -6.256 15.663 1.00 86.88 81 LEU A O 1
ATOM 585 N N . GLN A 1 82 ? -7.664 -8.135 14.448 1.00 86.06 82 GLN A N 1
ATOM 586 C CA . GLN A 1 82 ? -8.309 -8.985 15.454 1.00 86.06 82 GLN A CA 1
ATOM 587 C C . GLN A 1 82 ? -7.532 -9.004 16.775 1.00 86.06 82 GLN A C 1
ATOM 589 O O . GLN A 1 82 ? -8.150 -9.061 17.836 1.00 86.06 82 GLN A O 1
ATOM 594 N N . ALA A 1 83 ? -6.202 -8.857 16.733 1.00 85.75 83 ALA A N 1
ATOM 595 C CA . ALA A 1 83 ? -5.370 -8.741 17.933 1.00 85.75 83 ALA A CA 1
ATOM 596 C C . ALA A 1 83 ? -5.718 -7.509 18.795 1.00 85.75 83 ALA A C 1
ATOM 598 O O . ALA A 1 83 ? -5.486 -7.515 20.000 1.00 85.75 83 ALA A O 1
ATOM 599 N N . TYR A 1 84 ? -6.321 -6.478 18.195 1.00 86.06 84 TYR A N 1
ATOM 600 C CA . TYR A 1 84 ? -6.753 -5.243 18.856 1.00 86.06 84 TYR A CA 1
ATOM 601 C C . TYR A 1 84 ? -8.281 -5.110 18.928 1.00 86.06 84 TYR A C 1
ATOM 603 O O . TYR A 1 84 ? -8.795 -4.045 19.278 1.00 86.06 84 TYR A O 1
ATOM 611 N N . ALA A 1 85 ? -9.025 -6.178 18.616 1.00 81.00 85 ALA A N 1
ATOM 612 C CA . ALA A 1 85 ? -10.483 -6.137 18.528 1.00 81.00 85 ALA A CA 1
ATOM 613 C C . ALA A 1 85 ? -11.148 -5.669 19.833 1.00 81.00 85 ALA A C 1
ATOM 615 O O . ALA A 1 85 ? -12.129 -4.932 19.781 1.00 81.00 85 ALA A O 1
ATOM 616 N N . GLY A 1 86 ? -10.594 -6.032 20.997 1.00 82.81 86 GLY A N 1
ATOM 617 C CA . GLY A 1 86 ? -11.107 -5.594 22.301 1.00 82.81 86 GLY A CA 1
ATOM 618 C C . GLY A 1 86 ? -11.011 -4.078 22.510 1.00 82.81 86 GLY A C 1
ATOM 619 O O . GLY A 1 86 ? -11.983 -3.439 22.911 1.00 82.81 86 GLY A O 1
ATOM 620 N N . ASN A 1 87 ? -9.867 -3.478 22.170 1.00 84.25 87 ASN A N 1
ATOM 621 C CA . ASN A 1 87 ? -9.660 -2.029 22.243 1.00 84.25 87 ASN A CA 1
ATOM 622 C C . ASN A 1 87 ? -10.542 -1.284 21.231 1.00 84.25 87 ASN A C 1
ATOM 624 O O . ASN A 1 87 ? -11.104 -0.236 21.548 1.00 84.25 87 ASN A O 1
ATOM 628 N N . LEU A 1 88 ? -10.697 -1.846 20.029 1.00 84.12 88 LEU A N 1
ATOM 629 C CA . LEU A 1 88 ? -11.572 -1.294 18.997 1.00 84.12 88 LEU A CA 1
ATOM 630 C C . LEU A 1 88 ? -13.046 -1.342 19.401 1.00 84.12 88 LEU A C 1
ATOM 632 O O . LEU A 1 88 ? -13.766 -0.391 19.119 1.00 84.12 88 LEU A O 1
ATOM 636 N N . ALA A 1 89 ? -13.492 -2.400 20.082 1.00 83.50 89 ALA A N 1
ATOM 637 C CA . ALA A 1 89 ? -14.872 -2.520 20.542 1.00 83.50 89 ALA A CA 1
ATOM 638 C C . ALA A 1 89 ? -15.234 -1.422 21.556 1.00 83.50 89 ALA A C 1
ATOM 640 O O . ALA A 1 89 ? -16.281 -0.790 21.428 1.00 83.50 89 ALA A O 1
ATOM 641 N N . GLY A 1 90 ? -14.340 -1.127 22.508 1.00 88.31 90 GLY A N 1
ATOM 642 C CA . GLY A 1 90 ? -14.536 -0.039 23.476 1.00 88.31 90 GLY A CA 1
ATOM 643 C C . GLY A 1 90 ? -14.541 1.359 22.844 1.00 88.31 90 GLY A C 1
ATOM 644 O O . GLY A 1 90 ? -15.197 2.266 23.351 1.00 88.31 90 GLY A O 1
ATOM 645 N N . ALA A 1 91 ? -13.857 1.528 21.710 1.00 88.81 91 ALA A N 1
ATOM 646 C CA . ALA A 1 91 ? -13.779 2.782 20.963 1.00 88.81 91 ALA A CA 1
ATOM 647 C C . ALA A 1 91 ? -14.640 2.791 19.684 1.00 88.81 91 ALA A C 1
ATOM 649 O O . ALA A 1 91 ? -14.500 3.695 18.861 1.00 88.81 91 ALA A O 1
ATOM 650 N N . ALA A 1 92 ? -15.542 1.823 19.496 1.00 87.69 92 ALA A N 1
ATOM 651 C CA . ALA A 1 92 ? -16.260 1.652 18.232 1.00 87.69 92 ALA A CA 1
ATOM 652 C C . ALA A 1 92 ? -17.126 2.870 17.884 1.00 87.69 92 ALA A C 1
ATOM 654 O O . ALA A 1 92 ? -17.125 3.326 16.742 1.00 87.69 92 ALA A O 1
ATOM 655 N N . LEU A 1 93 ? -17.820 3.435 18.878 1.00 92.50 93 LEU A N 1
ATOM 656 C CA . LEU A 1 93 ? -18.656 4.621 18.702 1.00 92.50 93 LEU A CA 1
ATOM 657 C C . LEU A 1 93 ? -17.841 5.882 18.343 1.00 92.50 93 LEU A C 1
ATOM 659 O O . LEU A 1 93 ? -18.148 6.496 17.319 1.00 92.5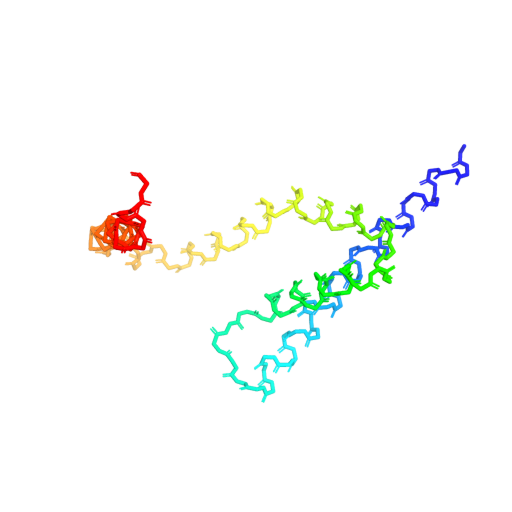0 93 LEU A O 1
ATOM 663 N N . PRO A 1 94 ? -16.792 6.274 19.100 1.00 93.06 94 PRO A N 1
ATOM 664 C CA . PRO A 1 94 ? -15.964 7.416 18.715 1.00 93.06 94 PRO A CA 1
ATOM 665 C C . PRO A 1 94 ? -15.222 7.198 17.388 1.00 93.06 94 PRO A C 1
ATOM 667 O O . PRO A 1 94 ? -15.101 8.145 16.616 1.00 93.06 94 PRO A O 1
ATOM 670 N N . LEU A 1 95 ? -14.787 5.972 17.068 1.00 91.69 95 LEU A N 1
ATOM 671 C CA . LEU A 1 95 ? -14.171 5.655 15.773 1.00 91.69 95 LEU A CA 1
ATOM 672 C C . LEU A 1 95 ? -15.160 5.793 14.614 1.00 91.69 95 LEU A C 1
ATOM 674 O O . LEU A 1 95 ? -14.824 6.401 13.602 1.00 91.69 95 LEU A O 1
ATOM 678 N N . ALA A 1 96 ? -16.381 5.274 14.754 1.00 93.62 96 ALA A N 1
ATOM 679 C CA . ALA A 1 96 ? -17.415 5.407 13.732 1.00 93.62 96 ALA A CA 1
ATOM 680 C C . ALA A 1 96 ? -17.760 6.880 13.482 1.00 93.62 96 ALA A C 1
ATOM 682 O O . ALA A 1 96 ? -17.821 7.314 12.332 1.00 93.62 96 ALA A O 1
ATOM 683 N N . LEU A 1 97 ? -17.918 7.667 14.551 1.00 96.31 97 LEU A N 1
ATOM 684 C CA . LEU A 1 97 ? -18.183 9.098 14.435 1.00 96.31 97 LEU A CA 1
ATOM 685 C C . LEU A 1 97 ? -17.014 9.828 13.762 1.00 96.31 97 LEU A C 1
ATOM 687 O O . LEU A 1 97 ? -17.235 10.609 12.840 1.00 96.31 97 LEU A O 1
ATOM 691 N N . LEU A 1 98 ? -15.773 9.530 14.161 1.00 95.88 98 LEU A N 1
ATOM 692 C CA . LEU A 1 98 ? -14.570 10.084 13.542 1.00 95.88 98 LEU A CA 1
ATOM 693 C C . LEU A 1 98 ? -14.508 9.755 12.043 1.00 95.88 98 LEU A C 1
ATOM 695 O O . LEU A 1 98 ? -14.258 10.647 11.235 1.00 95.88 98 LEU A O 1
ATOM 699 N N . LEU A 1 99 ? -14.778 8.507 11.65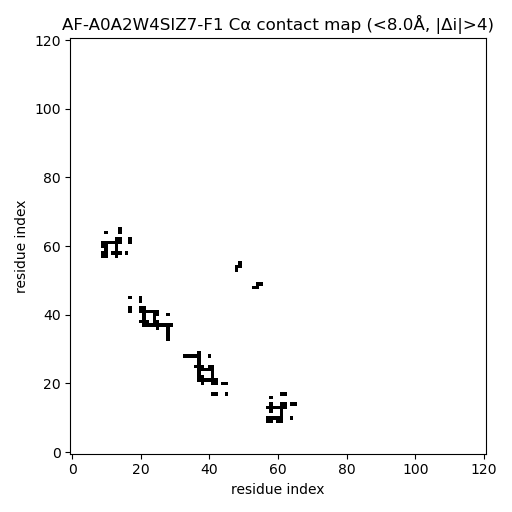2 1.00 95.31 99 LEU A N 1
ATOM 700 C CA . LEU A 1 99 ? -14.789 8.074 10.251 1.00 95.31 99 LEU A CA 1
ATOM 701 C C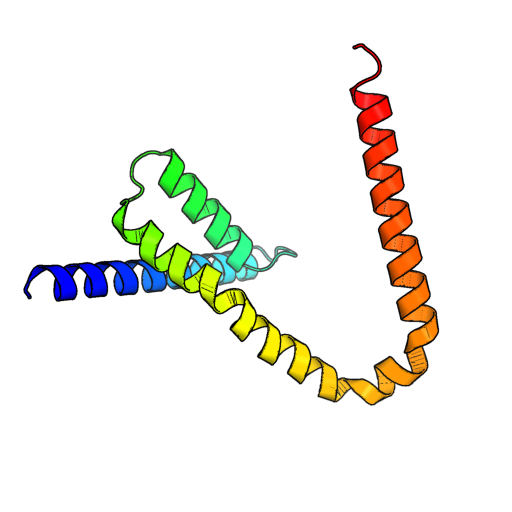 . LEU A 1 99 ? -15.869 8.789 9.433 1.00 95.31 99 LEU A C 1
ATOM 703 O O . LEU A 1 99 ? -15.582 9.295 8.349 1.00 95.31 99 LEU A O 1
ATOM 707 N N . VAL A 1 100 ? -17.099 8.872 9.947 1.00 97.38 100 VAL A N 1
ATOM 708 C CA . VAL A 1 100 ? -18.202 9.559 9.257 1.00 97.38 100 VAL A CA 1
ATOM 709 C C . VAL A 1 100 ? -17.890 11.044 9.101 1.00 97.38 100 VAL A C 1
ATOM 711 O O . VAL A 1 100 ? -17.982 11.580 7.998 1.00 97.38 100 VAL A O 1
ATOM 714 N N . VAL A 1 101 ? -17.468 11.705 10.180 1.00 97.31 101 VAL A N 1
ATOM 715 C CA . VAL A 1 101 ? -17.165 13.140 10.171 1.00 97.31 101 VAL A CA 1
ATOM 716 C C . VAL A 1 101 ? -15.998 13.444 9.236 1.00 97.31 101 VAL A C 1
ATOM 718 O O . VAL A 1 101 ? -16.117 14.345 8.412 1.00 97.31 101 VAL A O 1
ATOM 721 N N . THR A 1 102 ? -14.899 12.687 9.301 1.00 96.38 102 THR A N 1
ATOM 722 C CA . THR A 1 102 ? -13.747 12.887 8.402 1.00 96.38 102 THR A CA 1
ATOM 723 C C . THR A 1 102 ? -14.119 12.663 6.943 1.00 96.38 102 THR A C 1
ATOM 725 O O . THR A 1 102 ? -13.782 13.494 6.107 1.00 96.38 102 THR A O 1
ATOM 728 N N . THR A 1 103 ? -14.888 11.618 6.635 1.00 96.00 103 THR A N 1
ATOM 729 C CA . THR A 1 103 ? -15.343 11.343 5.265 1.00 96.00 103 THR A CA 1
ATOM 730 C C . THR A 1 103 ? -16.221 12.473 4.728 1.00 96.00 103 THR A C 1
ATOM 732 O O . THR A 1 103 ? -16.000 12.953 3.616 1.00 96.00 103 THR A O 1
ATOM 735 N N . LEU A 1 104 ? -17.187 12.944 5.524 1.00 97.50 104 LEU A N 1
ATOM 736 C CA . LEU A 1 104 ? -18.051 14.065 5.148 1.00 97.50 104 LEU A CA 1
ATOM 737 C C . LEU A 1 104 ? -17.253 15.360 4.986 1.00 97.50 104 LEU A C 1
ATOM 739 O O . LEU A 1 104 ? -17.448 16.075 4.007 1.00 97.50 104 LEU A O 1
ATOM 743 N N . LEU A 1 105 ? -16.326 15.646 5.903 1.00 97.00 105 LEU A N 1
ATOM 744 C CA . LEU A 1 105 ? -15.453 16.814 5.817 1.00 97.00 105 LEU A CA 1
ATOM 745 C C . LEU A 1 105 ? -14.581 16.773 4.564 1.00 97.00 105 LEU A C 1
ATOM 747 O O . LEU A 1 105 ? -14.499 17.777 3.862 1.00 97.00 105 LEU A O 1
ATOM 751 N N . THR A 1 106 ? -13.965 15.631 4.244 1.00 95.88 106 THR A N 1
ATOM 752 C CA . THR A 1 106 ? -13.183 15.473 3.013 1.00 95.88 106 THR A CA 1
ATOM 753 C C . THR A 1 106 ? -14.061 15.672 1.780 1.00 95.88 106 THR A C 1
ATOM 755 O O . THR A 1 106 ? -13.685 16.444 0.902 1.00 95.88 106 THR A O 1
ATOM 758 N N . ALA A 1 107 ? -15.250 15.062 1.729 1.00 95.38 107 ALA A N 1
ATOM 759 C CA . ALA A 1 107 ? -16.175 15.219 0.607 1.00 95.38 107 ALA A CA 1
ATOM 760 C C . ALA A 1 107 ? -16.616 16.681 0.412 1.00 95.38 107 ALA A C 1
ATOM 762 O O . ALA A 1 107 ? -16.588 17.193 -0.709 1.00 95.38 107 ALA A O 1
ATOM 763 N N . LEU A 1 108 ? -16.959 17.379 1.500 1.00 96.69 108 LEU A N 1
ATOM 764 C CA . LEU A 1 108 ? -17.315 18.798 1.472 1.00 96.69 108 LEU A CA 1
ATOM 765 C C . LEU A 1 108 ? -16.131 19.671 1.052 1.00 96.69 108 LEU A C 1
ATOM 767 O O . LEU A 1 108 ? -16.295 20.546 0.206 1.00 96.69 108 LEU A O 1
ATOM 771 N N . ALA A 1 109 ? -14.937 19.421 1.592 1.00 95.06 109 ALA A N 1
ATOM 772 C CA . ALA A 1 109 ? -13.728 20.149 1.222 1.00 95.06 109 ALA A CA 1
ATOM 773 C C . ALA A 1 109 ? -13.402 19.969 -0.267 1.00 95.06 109 ALA A C 1
ATOM 775 O O . ALA A 1 109 ? -13.118 20.949 -0.952 1.00 95.06 109 ALA A O 1
ATOM 776 N N . THR A 1 110 ? -13.511 18.745 -0.795 1.00 93.06 110 THR A N 1
ATOM 777 C CA . THR A 1 110 ? -13.354 18.473 -2.229 1.00 93.06 110 THR A CA 1
ATOM 778 C C . THR A 1 110 ? -14.411 19.215 -3.050 1.00 93.06 110 THR A C 1
ATOM 780 O O . THR A 1 110 ? -14.055 19.898 -4.007 1.00 93.06 110 THR A O 1
ATOM 783 N N . ALA A 1 111 ? -15.689 19.169 -2.663 1.00 93.38 111 ALA A N 1
ATOM 784 C CA . ALA A 1 111 ? -16.762 19.875 -3.369 1.00 93.38 111 ALA A CA 1
ATOM 785 C C . ALA A 1 111 ? -16.567 21.404 -3.375 1.00 93.38 111 ALA A C 1
ATOM 787 O O . ALA A 1 111 ? -16.736 22.055 -4.408 1.00 93.38 111 ALA A O 1
ATOM 788 N N . LEU A 1 112 ? -16.166 21.983 -2.240 1.00 92.31 112 LEU A N 1
ATOM 789 C CA . LEU A 1 112 ? -15.857 23.408 -2.121 1.00 92.31 112 LEU A CA 1
ATOM 790 C C . LEU A 1 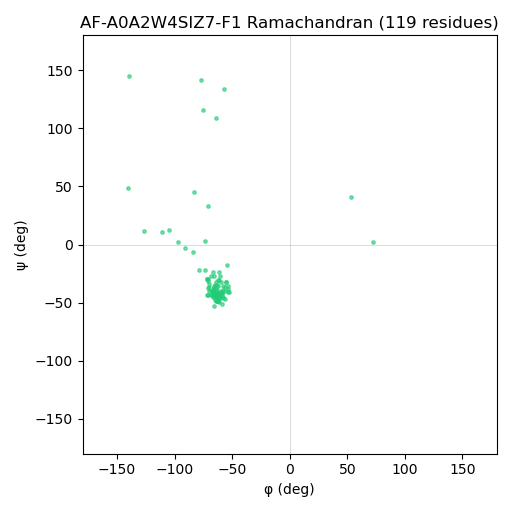112 ? -14.631 23.794 -2.949 1.00 92.31 112 LEU A C 1
ATOM 792 O O . LEU A 1 112 ? -14.658 24.834 -3.603 1.00 92.31 112 LEU A O 1
ATOM 796 N N . LEU A 1 113 ? -13.591 22.955 -2.968 1.00 94.12 113 LEU A N 1
ATOM 797 C CA . LEU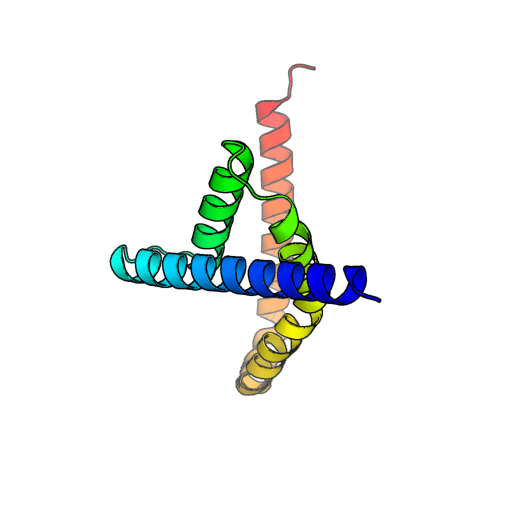 A 1 113 ? -12.400 23.172 -3.787 1.00 94.12 113 LEU A CA 1
ATOM 798 C C . LEU A 1 113 ? -12.748 23.177 -5.279 1.00 94.12 113 LEU A C 1
ATOM 800 O O . LEU A 1 113 ? -12.320 24.080 -5.992 1.00 94.12 113 LEU A O 1
ATOM 804 N N . TYR A 1 114 ? -13.582 22.241 -5.741 1.00 92.12 114 TYR A N 1
ATOM 805 C CA . TYR A 1 114 ? -14.084 22.242 -7.119 1.00 92.12 114 TYR A CA 1
ATOM 806 C C . TYR A 1 114 ? -14.911 23.491 -7.432 1.00 92.12 114 TYR A C 1
ATOM 808 O O . TYR A 1 114 ? -14.722 24.104 -8.481 1.00 92.12 114 TYR A O 1
ATOM 816 N N . ARG A 1 115 ? -15.788 23.920 -6.517 1.00 89.56 115 ARG A N 1
ATOM 817 C CA . ARG A 1 115 ? -16.577 25.150 -6.686 1.00 89.56 115 ARG A CA 1
ATOM 818 C C . ARG A 1 115 ? -15.695 26.402 -6.735 1.00 89.56 115 ARG A C 1
ATOM 820 O O . ARG A 1 115 ? -15.967 27.302 -7.524 1.00 89.56 115 ARG A O 1
ATOM 827 N N . ALA A 1 116 ? -14.640 26.455 -5.924 1.00 87.06 116 ALA A N 1
ATOM 828 C CA . ALA A 1 116 ? -13.678 27.553 -5.912 1.00 87.06 116 ALA A CA 1
ATOM 829 C C . ALA A 1 116 ? -12.783 27.562 -7.165 1.00 87.06 116 ALA A C 1
ATOM 831 O O . ALA A 1 116 ? -12.495 28.630 -7.698 1.00 87.06 116 ALA A O 1
ATOM 832 N N . ALA A 1 117 ? -12.380 26.388 -7.660 1.00 83.38 117 ALA A N 1
ATOM 833 C CA . ALA A 1 117 ? -11.558 26.242 -8.860 1.00 83.38 117 ALA A CA 1
ATOM 834 C C . ALA A 1 117 ? -12.349 26.394 -10.177 1.00 83.38 117 ALA A C 1
ATOM 836 O O . ALA A 1 117 ? -11.751 26.693 -11.207 1.00 83.38 117 ALA A O 1
ATOM 837 N N . GLY A 1 118 ? -13.672 26.187 -10.159 1.00 70.12 118 GLY A N 1
ATOM 838 C CA . GLY A 1 118 ? -14.483 25.972 -11.365 1.00 70.12 118 GLY A CA 1
ATOM 839 C C . GLY A 1 118 ? -15.706 26.875 -11.557 1.00 70.12 118 GLY A C 1
ATOM 840 O O . GLY A 1 118 ? -16.497 26.609 -12.452 1.00 70.12 118 GLY A O 1
ATOM 841 N N . GLY A 1 119 ? -15.888 27.952 -10.788 1.00 58.19 119 GLY A N 1
ATOM 842 C CA . GLY A 1 119 ? -17.001 28.907 -10.964 1.00 58.19 119 GLY A CA 1
ATOM 843 C C . GLY A 1 119 ? -16.935 29.813 -12.213 1.00 58.19 119 GLY A C 1
ATOM 844 O O . GLY A 1 119 ? -17.335 30.972 -12.133 1.00 58.19 119 GLY A O 1
ATOM 845 N N . ARG A 1 120 ? -16.387 29.333 -13.339 1.00 54.97 120 ARG A N 1
ATOM 846 C CA . ARG A 1 120 ? -16.338 30.017 -14.651 1.00 54.97 120 ARG A CA 1
ATOM 847 C C . ARG A 1 120 ? -16.582 29.036 -15.814 1.00 54.97 120 ARG A C 1
ATOM 849 O O . ARG A 1 120 ? -15.811 29.001 -16.771 1.00 54.97 120 ARG A O 1
ATOM 856 N N . GLY A 1 121 ? -17.628 28.225 -15.698 1.00 52.41 121 GLY A N 1
ATOM 857 C CA . GLY A 1 121 ? -18.247 27.502 -16.811 1.00 52.41 121 GLY A CA 1
ATOM 858 C C . GLY A 1 121 ? -19.683 27.962 -16.949 1.00 52.41 121 GLY A C 1
ATOM 859 O O . GLY A 1 121 ? -20.368 27.935 -15.903 1.00 52.41 121 GLY A O 1
#

pLDDT: mean 86.67, std 10.0, range [52.41, 97.5]

Solvent-accessible surface area (backbone atoms only — not comparable to full-atom values): 6567 Å² total; per-residue (Å²): 117,75,66,60,57,56,55,52,52,34,28,50,54,12,38,53,48,54,51,51,35,21,52,52,18,34,55,48,25,65,74,69,68,49,100,56,65,16,52,56,50,15,48,52,52,52,49,54,41,44,72,72,69,70,44,60,76,55,34,54,55,10,48,52,51,52,61,71,44,46,69,65,60,47,49,62,59,56,56,59,46,57,83,46,42,72,66,47,60,79,40,41,68,64,49,50,50,49,52,52,52,51,52,51,50,52,52,49,50,52,53,51,50,49,52,73,75,51,80,84,121